Protein AF-A0A0F8X3I9-F1 (afdb_monomer)

Radius of gyration: 13.09 Å; Cα contacts (8 Å, |Δi|>4): 87; chains: 1; bounding box: 39×20×29 Å

Sequence (71 aa):
MVKILGLETENQEIEEEIRETAKKLLAEKQVDVIIGYTTGTLPLTSSPIMIRNEEDVDKLIWNNLCYVNLA

Foldseek 3Di:
DVVVVVQVVVQVVVLVVQLVVVLVCLVVVVDQWDWAWACDPDPLAIDIDIDRHNVCSNRHGGDPRRPDDPD

Secondary structure (DSSP, 8-state):
-HHHHHHHHHHHHHHHHHHHHHHHHHHTTS-S-EEEEEE-SSTT-EEEEEE-SGGGGGG---STT--S---

Structure (mmCIF, N/CA/C/O backbone):
data_AF-A0A0F8X3I9-F1
#
_entry.id   AF-A0A0F8X3I9-F1
#
loop_
_atom_site.group_PDB
_atom_site.id
_atom_site.type_symbol
_atom_site.label_atom_id
_atom_site.label_alt_id
_atom_site.label_comp_id
_atom_site.label_asym_id
_atom_site.label_entity_id
_atom_site.label_seq_id
_atom_site.pdbx_PDB_ins_code
_atom_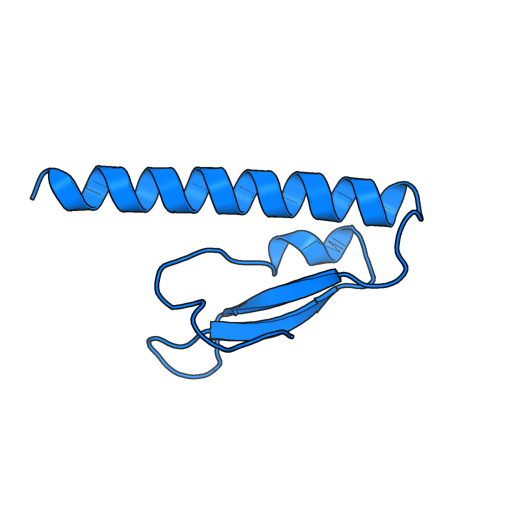site.Cartn_x
_atom_site.Cartn_y
_atom_site.Cartn_z
_atom_site.occupancy
_atom_site.B_iso_or_equiv
_atom_site.auth_seq_id
_atom_site.auth_comp_id
_atom_site.auth_asym_id
_atom_site.auth_atom_id
_atom_site.pdbx_PDB_model_num
ATOM 1 N N . MET A 1 1 ? 26.245 -0.234 -12.538 1.00 50.69 1 MET A N 1
ATOM 2 C CA . MET A 1 1 ? 25.975 -1.199 -11.451 1.00 50.69 1 MET A CA 1
ATOM 3 C C . MET A 1 1 ? 25.722 -0.523 -10.098 1.00 50.69 1 MET A C 1
ATOM 5 O O . MET A 1 1 ? 24.897 -1.028 -9.363 1.00 50.69 1 MET A O 1
ATOM 9 N N . VAL A 1 2 ? 26.319 0.643 -9.793 1.00 52.34 2 VAL A N 1
ATOM 10 C CA . VAL A 1 2 ? 26.119 1.348 -8.500 1.00 52.34 2 VAL A CA 1
ATOM 11 C C . VAL A 1 2 ? 24.790 2.128 -8.391 1.00 52.34 2 VAL A C 1
ATOM 13 O O . VAL A 1 2 ? 24.212 2.182 -7.317 1.00 52.34 2 VAL A O 1
ATOM 16 N N . LYS A 1 3 ? 24.249 2.684 -9.488 1.00 53.19 3 LYS A N 1
ATOM 17 C CA . LYS A 1 3 ? 22.994 3.474 -9.452 1.00 53.19 3 LYS A CA 1
ATOM 18 C C . LYS A 1 3 ? 21.714 2.666 -9.176 1.00 53.19 3 LYS A C 1
ATOM 20 O O . LYS A 1 3 ? 20.736 3.256 -8.746 1.00 53.19 3 LYS A O 1
ATOM 25 N N . ILE A 1 4 ? 21.709 1.358 -9.449 1.00 57.38 4 ILE A N 1
ATOM 26 C CA . ILE A 1 4 ? 20.503 0.520 -9.307 1.00 57.38 4 ILE A CA 1
ATOM 27 C C . ILE A 1 4 ? 20.215 0.223 -7.829 1.00 57.38 4 ILE A C 1
ATOM 29 O O . ILE A 1 4 ? 19.056 0.269 -7.442 1.00 57.38 4 ILE A O 1
ATOM 33 N N . LEU A 1 5 ? 21.252 0.022 -7.001 1.00 63.28 5 LEU A N 1
ATOM 34 C CA . LEU A 1 5 ? 21.064 -0.222 -5.565 1.00 63.28 5 LEU A CA 1
ATOM 35 C C . LEU A 1 5 ? 20.383 0.954 -4.852 1.00 63.28 5 LEU A C 1
ATOM 37 O O . LEU A 1 5 ? 19.522 0.727 -4.017 1.00 63.28 5 LEU A O 1
ATOM 41 N N . GLY A 1 6 ? 20.726 2.199 -5.202 1.00 81.44 6 GLY A N 1
ATOM 42 C CA . GLY A 1 6 ? 20.129 3.370 -4.550 1.00 81.44 6 GLY A CA 1
ATOM 43 C C . GLY A 1 6 ? 18.625 3.507 -4.805 1.00 81.44 6 GLY A C 1
ATOM 44 O O . GLY A 1 6 ? 17.885 3.845 -3.892 1.00 81.44 6 GLY A O 1
ATOM 45 N N . LEU A 1 7 ? 18.172 3.189 -6.023 1.00 87.00 7 LEU A N 1
ATOM 46 C CA . LEU A 1 7 ? 16.751 3.262 -6.392 1.00 87.00 7 LEU A CA 1
ATOM 47 C C . LEU A 1 7 ? 15.912 2.168 -5.728 1.00 87.00 7 LEU A C 1
ATOM 49 O O . LEU A 1 7 ? 14.728 2.363 -5.473 1.00 87.00 7 LEU A O 1
ATOM 53 N N . GLU A 1 8 ? 16.494 0.991 -5.508 1.00 88.06 8 GLU A N 1
ATOM 54 C CA . GLU A 1 8 ? 15.803 -0.096 -4.816 1.00 88.06 8 GLU A CA 1
ATOM 55 C C . GLU A 1 8 ? 15.612 0.239 -3.335 1.00 88.06 8 GLU A C 1
ATOM 57 O O . GLU A 1 8 ? 14.503 0.095 -2.829 1.00 88.06 8 GLU A O 1
ATOM 62 N N . THR A 1 9 ? 16.647 0.779 -2.682 1.00 93.12 9 THR A N 1
ATOM 63 C CA . THR A 1 9 ? 16.563 1.261 -1.296 1.00 93.12 9 THR A CA 1
ATOM 64 C C . THR A 1 9 ? 15.540 2.387 -1.143 1.00 93.12 9 THR A C 1
ATOM 66 O O . THR A 1 9 ? 14.678 2.296 -0.280 1.00 93.12 9 THR A O 1
ATOM 69 N N . GLU A 1 10 ? 15.565 3.401 -2.014 1.00 94.56 10 GLU A N 1
ATOM 70 C CA . GLU A 1 10 ? 14.603 4.514 -1.964 1.00 94.56 10 GLU A CA 1
ATOM 71 C C . GLU A 1 10 ? 13.152 4.028 -2.128 1.00 94.56 10 GLU A C 1
ATOM 73 O O . GLU A 1 10 ? 12.261 4.449 -1.395 1.00 94.56 10 GLU A O 1
ATOM 78 N N . ASN A 1 11 ? 12.902 3.091 -3.051 1.00 96.12 11 ASN A N 1
ATOM 79 C CA . ASN A 1 11 ? 11.565 2.520 -3.216 1.00 96.12 11 ASN A CA 1
ATOM 80 C C . ASN A 1 11 ? 11.098 1.747 -1.974 1.00 96.12 11 ASN A C 1
ATOM 82 O O . ASN A 1 11 ? 9.921 1.825 -1.636 1.00 96.12 11 ASN A O 1
ATOM 86 N N . GLN A 1 12 ? 12.000 1.023 -1.305 1.00 96.31 12 GLN A N 1
ATOM 87 C CA . GLN A 1 12 ? 11.689 0.309 -0.064 1.00 96.31 12 GLN A CA 1
ATOM 88 C C . GLN A 1 12 ? 11.349 1.276 1.074 1.00 96.31 12 GLN A C 1
ATOM 90 O O . GLN A 1 12 ? 10.344 1.073 1.746 1.00 96.31 12 GLN A O 1
ATOM 95 N N . GLU A 1 13 ? 12.121 2.352 1.240 1.00 97.50 13 GLU A N 1
ATOM 96 C CA . GLU A 1 13 ? 11.851 3.386 2.249 1.00 97.50 13 GLU A CA 1
ATOM 97 C C . GLU A 1 13 ? 10.474 4.040 2.029 1.00 97.50 13 GLU A C 1
ATOM 99 O O . GLU A 1 13 ? 9.691 4.177 2.969 1.00 97.50 13 GLU A O 1
ATOM 104 N N . ILE A 1 14 ? 10.130 4.369 0.777 1.00 98.06 14 ILE A N 1
ATOM 105 C CA . ILE A 1 14 ? 8.807 4.917 0.431 1.00 98.06 14 ILE A CA 1
ATOM 106 C C . ILE A 1 14 ? 7.696 3.886 0.681 1.00 98.06 14 ILE A C 1
ATOM 108 O O . ILE A 1 14 ? 6.627 4.235 1.183 1.00 98.06 14 ILE A O 1
ATOM 112 N N . GLU A 1 15 ? 7.915 2.617 0.3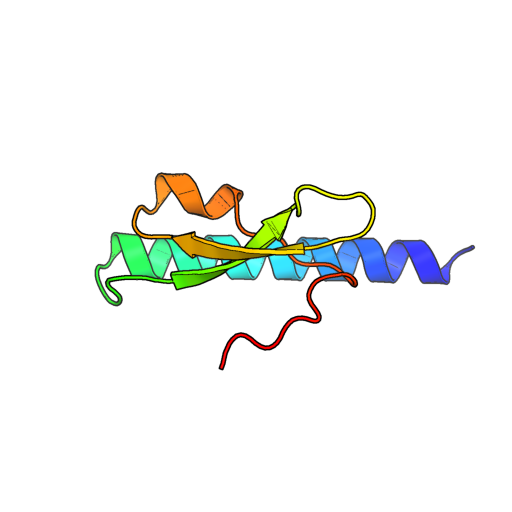25 1.00 98.50 15 GLU A N 1
ATOM 113 C CA . GLU A 1 15 ? 6.948 1.543 0.568 1.00 98.50 15 GLU A CA 1
ATOM 114 C C . GLU A 1 15 ? 6.641 1.394 2.065 1.00 98.50 15 GLU A C 1
ATOM 116 O O . GLU A 1 15 ? 5.472 1.292 2.446 1.00 98.50 15 GLU A O 1
ATOM 121 N N . GLU A 1 16 ? 7.670 1.429 2.914 1.00 98.50 16 GLU A N 1
ATOM 122 C CA . GLU A 1 16 ? 7.534 1.393 4.371 1.00 98.50 16 GLU A CA 1
ATOM 123 C C . GLU A 1 16 ? 6.755 2.609 4.894 1.00 98.50 16 GLU A C 1
ATOM 125 O O . GLU A 1 16 ? 5.760 2.433 5.601 1.00 98.50 16 GLU A O 1
ATOM 130 N N . GLU A 1 17 ? 7.114 3.828 4.478 1.00 98.62 17 GLU A N 1
ATOM 131 C CA . GLU A 1 17 ? 6.432 5.058 4.909 1.00 98.62 17 GLU A CA 1
ATOM 132 C C . GLU A 1 17 ? 4.943 5.070 4.508 1.00 98.62 17 GLU A C 1
ATOM 134 O O . GLU A 1 17 ? 4.070 5.441 5.307 1.00 98.62 17 GLU A O 1
ATOM 139 N N . ILE A 1 18 ? 4.625 4.611 3.290 1.00 98.38 18 ILE A N 1
ATOM 140 C CA . ILE A 1 18 ? 3.243 4.469 2.809 1.00 98.38 18 ILE A CA 1
ATOM 141 C C . ILE A 1 18 ? 2.471 3.486 3.691 1.00 98.38 18 ILE A C 1
ATOM 143 O O . ILE A 1 18 ? 1.342 3.785 4.092 1.00 98.38 18 ILE A O 1
ATOM 147 N N . ARG A 1 19 ? 3.053 2.321 4.005 1.00 98.69 19 ARG A N 1
ATOM 148 C CA . ARG A 1 19 ? 2.405 1.293 4.833 1.00 98.69 19 ARG A CA 1
ATOM 149 C C . ARG A 1 19 ? 2.169 1.779 6.257 1.00 98.69 19 ARG A C 1
ATOM 151 O O . ARG A 1 19 ? 1.059 1.621 6.766 1.00 98.69 19 ARG A O 1
ATOM 158 N N . GLU A 1 20 ? 3.162 2.404 6.885 1.00 98.75 20 GLU A N 1
ATOM 159 C CA . GLU A 1 20 ? 3.040 2.958 8.239 1.00 98.75 20 GLU A CA 1
ATOM 160 C C . GLU A 1 20 ? 1.958 4.042 8.310 1.00 98.75 20 GLU A C 1
ATOM 162 O O . GLU A 1 20 ? 1.088 4.012 9.189 1.00 98.75 20 GLU A O 1
ATOM 167 N N . THR A 1 21 ? 1.956 4.958 7.339 1.00 98.69 21 THR A N 1
ATOM 168 C CA . THR A 1 21 ? 0.960 6.030 7.245 1.00 98.69 21 THR A CA 1
ATOM 169 C C . THR A 1 21 ? -0.441 5.467 7.014 1.00 98.69 21 THR A C 1
ATOM 171 O O . THR A 1 21 ? -1.375 5.827 7.734 1.00 98.69 21 THR A O 1
ATOM 174 N N . ALA A 1 22 ? -0.603 4.545 6.060 1.00 98.75 22 ALA A N 1
ATOM 175 C CA . ALA A 1 22 ? -1.882 3.899 5.771 1.00 98.75 22 ALA A CA 1
ATOM 176 C C . ALA A 1 22 ? -2.430 3.157 6.997 1.00 98.75 22 ALA A C 1
ATOM 178 O O . ALA A 1 22 ? -3.610 3.294 7.328 1.00 98.75 22 ALA A O 1
ATOM 179 N N . LYS A 1 23 ? -1.562 2.425 7.708 1.00 98.75 23 LYS A N 1
ATOM 180 C CA . LYS A 1 23 ? -1.920 1.702 8.930 1.00 98.75 23 LYS A CA 1
ATOM 181 C C . LYS A 1 23 ? -2.453 2.649 9.990 1.00 98.75 23 LYS A C 1
ATOM 183 O O . LYS A 1 23 ? -3.532 2.416 10.525 1.00 98.75 23 LYS A O 1
ATOM 188 N N . LYS A 1 24 ? -1.728 3.738 10.255 1.00 98.75 24 LYS A N 1
ATOM 189 C CA . LYS A 1 24 ? -2.123 4.744 11.241 1.00 98.75 24 LYS A CA 1
ATOM 190 C C . LYS A 1 24 ? -3.467 5.388 10.893 1.00 98.75 24 LYS A C 1
ATOM 192 O O . LYS A 1 24 ? -4.334 5.476 11.756 1.00 98.75 24 LYS A O 1
ATOM 197 N N . LEU A 1 25 ? -3.660 5.800 9.638 1.00 98.75 25 LEU A N 1
ATOM 198 C CA . LEU A 1 25 ? -4.898 6.449 9.193 1.00 98.75 25 LEU A CA 1
ATOM 199 C C . LEU A 1 25 ? -6.127 5.540 9.346 1.00 98.75 25 LEU A C 1
ATOM 201 O O . LEU A 1 25 ? -7.182 6.016 9.771 1.00 98.75 25 LEU A O 1
ATOM 205 N N . LEU A 1 26 ? -5.991 4.248 9.026 1.00 98.69 26 LEU A N 1
ATOM 206 C CA . LEU A 1 26 ? -7.060 3.257 9.188 1.00 98.69 26 LEU A CA 1
ATOM 207 C C . LEU A 1 26 ? -7.316 2.934 10.669 1.00 98.69 26 LEU A C 1
ATOM 209 O O . LEU A 1 26 ? -8.469 2.953 11.100 1.00 98.69 26 LEU A O 1
ATOM 213 N N . ALA A 1 27 ? -6.260 2.717 11.461 1.00 98.44 27 ALA A N 1
ATOM 214 C CA . ALA A 1 27 ? -6.352 2.417 12.894 1.00 98.44 27 ALA A CA 1
ATOM 215 C C . ALA A 1 27 ? -7.038 3.541 13.683 1.00 98.44 27 ALA A C 1
ATOM 217 O O . ALA A 1 27 ? -7.901 3.310 14.533 1.00 98.44 27 ALA A O 1
ATOM 218 N N . GLU A 1 28 ? -6.686 4.786 13.361 1.00 98.44 28 GLU A N 1
ATOM 219 C CA . GLU A 1 28 ? -7.262 5.990 13.960 1.00 98.44 28 GLU A CA 1
ATOM 220 C C . GLU A 1 28 ? -8.620 6.371 13.342 1.00 98.44 28 GLU A C 1
ATOM 222 O O . GLU A 1 28 ? -9.234 7.346 13.776 1.00 98.44 28 GLU A O 1
ATOM 227 N N . LYS A 1 29 ? -9.115 5.603 12.356 1.00 98.06 29 LYS A N 1
ATOM 228 C CA . LYS A 1 29 ? -10.380 5.832 11.632 1.00 98.06 29 LYS A CA 1
ATOM 229 C C . LYS A 1 29 ? -10.486 7.226 11.008 1.00 98.06 29 LYS A C 1
ATOM 231 O O . LYS A 1 29 ? -11.573 7.792 10.915 1.00 98.06 29 LYS A O 1
ATOM 236 N N . GLN A 1 30 ? -9.357 7.788 10.579 1.00 98.62 30 GLN A N 1
ATOM 237 C CA . GLN A 1 30 ? -9.325 9.065 9.862 1.00 98.62 30 GLN A CA 1
ATOM 238 C C . GLN A 1 30 ? -9.818 8.921 8.416 1.00 98.62 30 GLN A C 1
ATOM 240 O O . GLN A 1 30 ? -10.258 9.895 7.808 1.00 98.62 30 GLN A O 1
ATOM 245 N N . VAL A 1 31 ? -9.749 7.704 7.871 1.00 98.50 31 VAL A N 1
ATOM 246 C CA . VAL A 1 31 ? -10.215 7.343 6.529 1.00 98.50 31 VAL A CA 1
ATOM 247 C C . VAL A 1 31 ? -10.931 5.993 6.565 1.00 98.50 31 VAL A C 1
ATOM 249 O O . VAL A 1 31 ? -10.590 5.130 7.371 1.00 98.50 31 VAL A O 1
ATOM 252 N N . ASP A 1 32 ? -11.884 5.790 5.653 1.00 98.50 32 ASP A N 1
ATOM 253 C CA . ASP A 1 32 ? -12.582 4.504 5.492 1.00 98.50 32 ASP A CA 1
ATOM 254 C C . ASP A 1 32 ? -11.862 3.543 4.529 1.00 98.50 32 ASP A C 1
ATOM 256 O O . ASP A 1 32 ? -12.056 2.326 4.576 1.00 98.50 32 ASP A O 1
ATOM 260 N N . VAL A 1 33 ? -11.086 4.096 3.593 1.00 98.31 33 VAL A N 1
ATOM 261 C CA . VAL A 1 33 ? -10.405 3.381 2.507 1.00 98.31 33 VAL A CA 1
ATOM 262 C C . VAL A 1 33 ? -9.105 4.092 2.160 1.00 98.31 33 VAL A C 1
ATOM 264 O O . VAL A 1 33 ? -9.074 5.315 2.041 1.00 98.31 33 VAL A O 1
ATOM 267 N N . ILE A 1 34 ? -8.071 3.302 1.886 1.00 98.56 34 ILE A N 1
ATOM 268 C CA . ILE A 1 34 ? -6.867 3.726 1.168 1.00 98.56 34 ILE A CA 1
ATOM 269 C C . ILE A 1 34 ? -6.908 3.135 -0.246 1.00 98.56 34 ILE A C 1
ATOM 271 O O . ILE A 1 34 ? -7.196 1.949 -0.412 1.00 98.56 34 ILE A O 1
ATOM 275 N N . ILE A 1 35 ? -6.609 3.947 -1.262 1.00 98.25 35 ILE A N 1
ATOM 276 C CA . ILE A 1 35 ? -6.396 3.492 -2.643 1.00 98.25 35 ILE A CA 1
ATOM 277 C C . ILE A 1 35 ? -4.891 3.519 -2.907 1.00 98.25 35 ILE A C 1
ATOM 279 O O . ILE A 1 35 ? -4.252 4.545 -2.693 1.00 98.25 35 ILE A O 1
ATOM 283 N N . GLY A 1 36 ? -4.328 2.404 -3.364 1.00 97.94 36 GLY A N 1
ATOM 284 C CA . GLY A 1 36 ? -2.902 2.295 -3.670 1.00 97.94 36 GLY A CA 1
ATOM 285 C C . GLY A 1 36 ? -2.615 1.235 -4.725 1.00 97.94 36 GLY A C 1
ATOM 286 O O . GLY A 1 36 ? -3.507 0.844 -5.479 1.00 97.94 36 GLY A O 1
ATOM 287 N N . TYR A 1 37 ? -1.376 0.750 -4.762 1.00 98.56 37 TYR A N 1
ATOM 288 C CA . TYR A 1 37 ? -0.924 -0.271 -5.708 1.00 98.56 37 TYR A CA 1
ATOM 289 C C . TYR A 1 37 ? -0.635 -1.593 -5.004 1.00 98.56 37 TYR A C 1
ATOM 291 O O . TYR A 1 37 ? -0.148 -1.606 -3.881 1.00 98.56 37 TYR A O 1
ATOM 299 N N . THR A 1 38 ? -0.879 -2.705 -5.687 1.00 98.06 38 THR A N 1
ATOM 300 C 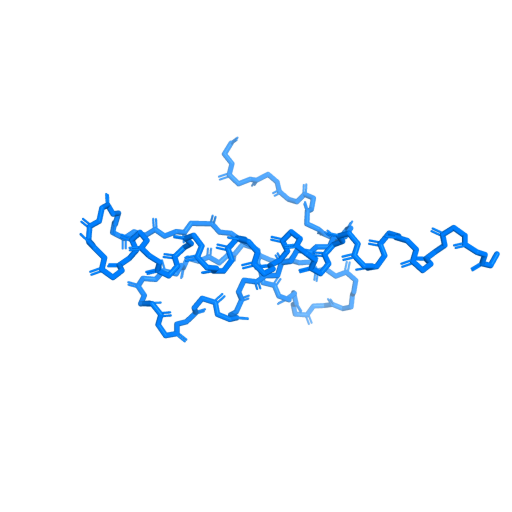CA . THR 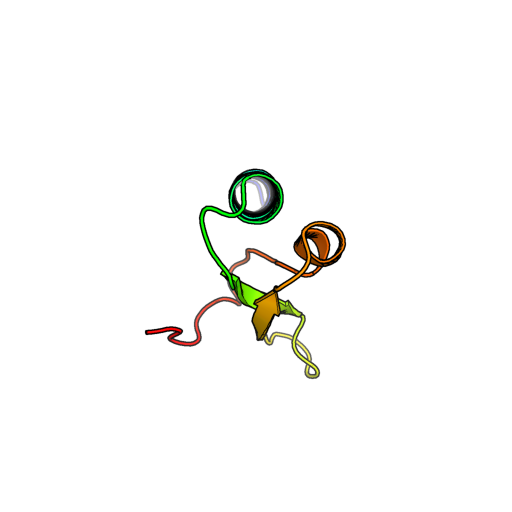A 1 38 ? -0.434 -4.050 -5.303 1.00 98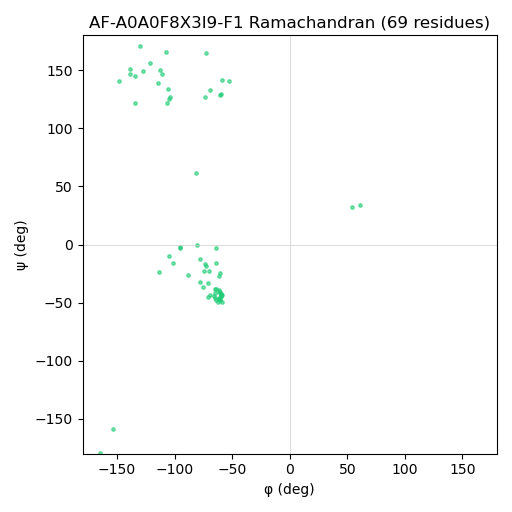.06 38 THR A CA 1
ATOM 301 C C . THR A 1 38 ? 0.249 -4.741 -6.484 1.00 98.06 38 THR A C 1
ATOM 303 O O . THR A 1 38 ? 0.218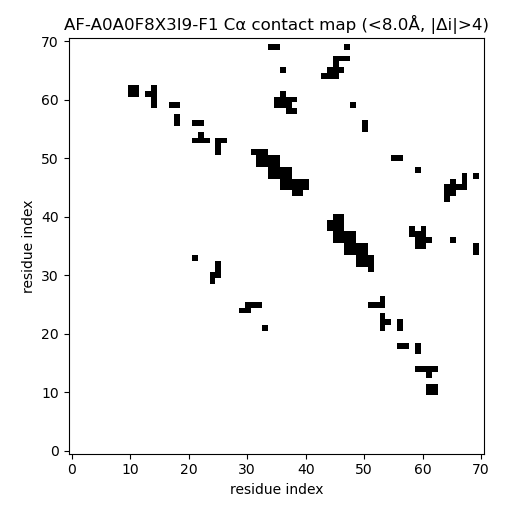 -4.234 -7.613 1.00 98.06 38 THR A O 1
ATOM 306 N N . THR A 1 39 ? 0.877 -5.895 -6.253 1.00 97.12 39 THR A N 1
ATOM 307 C CA . THR A 1 39 ? 1.480 -6.695 -7.327 1.00 97.12 39 THR A CA 1
ATOM 308 C C . THR A 1 39 ? 0.405 -7.112 -8.328 1.00 97.12 39 THR A C 1
ATOM 310 O O . THR A 1 39 ? -0.635 -7.651 -7.952 1.00 97.12 39 THR A O 1
ATOM 313 N N . GLY A 1 40 ? 0.646 -6.853 -9.612 1.00 95.25 40 GLY A N 1
ATOM 314 C CA . GLY A 1 40 ? -0.279 -7.247 -10.664 1.00 95.25 40 GLY A CA 1
ATOM 315 C C . GLY A 1 40 ? -0.272 -8.755 -10.918 1.00 95.25 40 GLY A C 1
ATOM 316 O O . GLY A 1 40 ? 0.626 -9.488 -10.508 1.00 95.25 40 GLY A O 1
ATOM 317 N N . THR A 1 41 ? -1.287 -9.232 -11.631 1.00 95.25 41 THR A N 1
ATOM 318 C CA . THR A 1 41 ? -1.431 -10.655 -11.989 1.00 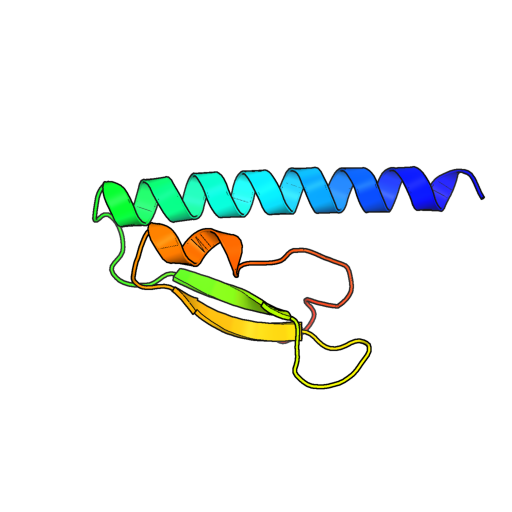95.25 41 THR A CA 1
ATOM 319 C C . THR A 1 41 ? -0.538 -11.078 -13.158 1.00 95.25 41 THR A C 1
ATOM 321 O O . THR A 1 41 ? -0.381 -12.272 -13.411 1.00 95.25 41 THR A O 1
ATOM 324 N N . LEU A 1 42 ? 0.056 -10.112 -13.866 1.00 95.81 42 LEU A N 1
ATOM 325 C CA . LEU A 1 42 ? 0.984 -10.333 -14.970 1.00 95.81 42 LEU A CA 1
ATOM 326 C C . LEU A 1 42 ? 2.398 -9.869 -14.591 1.00 95.81 42 LEU A C 1
ATOM 328 O O . LEU A 1 42 ? 2.546 -8.905 -13.830 1.00 95.81 42 LEU A O 1
ATOM 332 N N . PRO A 1 43 ? 3.454 -10.493 -15.146 1.00 95.38 43 PRO A N 1
ATOM 333 C CA . PRO A 1 43 ? 4.818 -10.022 -14.947 1.00 95.38 43 PRO A CA 1
ATOM 334 C C . PRO A 1 43 ? 4.963 -8.541 -15.303 1.00 95.38 43 PRO A C 1
ATOM 336 O O . PRO A 1 43 ? 4.418 -8.088 -16.307 1.00 95.38 43 PRO A O 1
ATOM 339 N N . LEU A 1 44 ? 5.742 -7.813 -14.499 1.00 94.31 44 LEU A N 1
ATOM 340 C CA . LEU A 1 44 ? 6.047 -6.394 -14.717 1.00 94.31 44 LEU A CA 1
ATOM 341 C C . LEU A 1 44 ? 4.803 -5.487 -14.713 1.00 94.31 44 LEU A C 1
ATOM 343 O O . LEU A 1 44 ? 4.756 -4.480 -15.418 1.00 94.31 44 LEU A O 1
ATOM 347 N N . THR A 1 45 ? 3.799 -5.827 -13.900 1.00 95.50 45 THR A N 1
ATOM 348 C CA . THR A 1 45 ? 2.613 -4.990 -13.692 1.00 95.50 45 THR A CA 1
ATOM 349 C C . THR A 1 45 ? 2.347 -4.742 -12.211 1.00 95.50 45 THR A C 1
ATOM 351 O O . THR A 1 45 ? 2.639 -5.582 -11.358 1.00 95.50 45 THR A O 1
ATOM 354 N N . SER A 1 46 ? 1.773 -3.579 -11.915 1.00 97.56 46 SER A N 1
ATOM 355 C CA . SER A 1 46 ? 1.065 -3.300 -10.667 1.00 97.56 46 SER A CA 1
ATOM 356 C C . SER A 1 46 ? -0.437 -3.243 -10.948 1.00 97.56 46 SER A C 1
ATOM 358 O O . SER A 1 46 ? -0.872 -3.197 -12.103 1.00 97.56 46 SER A O 1
ATOM 360 N N . SER A 1 47 ? -1.259 -3.286 -9.908 1.00 97.38 47 SER A N 1
ATOM 361 C CA . SER A 1 47 ? -2.710 -3.130 -10.025 1.00 97.38 47 SER A CA 1
ATOM 362 C C . SER A 1 47 ? -3.253 -2.251 -8.901 1.00 97.38 47 SER A C 1
ATOM 364 O O . SER A 1 47 ? -2.716 -2.310 -7.794 1.00 97.38 47 SER A O 1
ATOM 366 N N . PRO A 1 48 ? -4.308 -1.453 -9.144 1.00 97.31 48 PRO A N 1
ATOM 367 C CA . PRO A 1 48 ? -4.983 -0.723 -8.080 1.00 97.31 48 PRO A CA 1
ATOM 368 C C . PRO A 1 48 ? -5.533 -1.671 -7.012 1.00 97.31 48 PRO A C 1
ATOM 370 O O . PRO A 1 48 ? -6.081 -2.728 -7.330 1.00 97.31 48 PRO A O 1
ATOM 373 N N . ILE A 1 49 ? -5.435 -1.269 -5.750 1.00 97.88 49 ILE A N 1
ATOM 374 C CA . ILE A 1 49 ? -6.020 -1.975 -4.611 1.00 97.88 49 ILE A CA 1
ATOM 375 C C . ILE A 1 49 ? -6.724 -0.987 -3.682 1.00 97.88 49 ILE A C 1
ATOM 377 O O . ILE A 1 49 ? -6.284 0.150 -3.512 1.00 97.88 49 ILE A O 1
ATOM 381 N N . MET A 1 50 ? -7.825 -1.434 -3.077 1.00 98.25 50 MET A N 1
ATOM 382 C CA . MET A 1 50 ? -8.499 -0.728 -1.989 1.00 98.25 50 MET A CA 1
ATOM 383 C C . MET A 1 50 ? -8.227 -1.461 -0.679 1.00 98.25 50 MET A C 1
ATOM 385 O O . MET A 1 50 ? -8.577 -2.634 -0.547 1.00 98.25 50 MET A O 1
ATOM 389 N N . ILE A 1 51 ? -7.643 -0.765 0.289 1.00 98.62 51 ILE A N 1
ATOM 390 C CA . ILE A 1 51 ? -7.368 -1.282 1.628 1.00 98.62 51 ILE A CA 1
ATOM 391 C C . ILE A 1 51 ? -8.383 -0.685 2.599 1.00 98.62 51 ILE A C 1
ATOM 393 O O . ILE A 1 51 ? -8.546 0.532 2.664 1.00 98.62 51 ILE A O 1
ATOM 397 N N . ARG A 1 52 ? -9.086 -1.559 3.324 1.00 98.56 52 ARG A N 1
ATOM 398 C CA . ARG A 1 52 ? -10.101 -1.192 4.330 1.00 98.56 52 ARG A CA 1
ATOM 399 C C . ARG A 1 52 ? -9.693 -1.564 5.751 1.00 98.56 52 ARG A C 1
ATOM 401 O O . ARG A 1 52 ? -10.197 -0.966 6.691 1.00 98.56 52 ARG A O 1
ATOM 408 N N . ASN A 1 53 ? -8.800 -2.542 5.902 1.00 98.25 53 ASN A N 1
ATOM 409 C CA . ASN A 1 53 ? -8.325 -3.014 7.197 1.00 98.25 53 ASN A CA 1
ATOM 410 C C . ASN A 1 53 ? -6.839 -2.693 7.339 1.00 98.25 53 ASN A C 1
ATOM 412 O O . ASN A 1 53 ? -6.070 -2.880 6.397 1.00 98.25 53 ASN A O 1
ATOM 416 N N . GLU A 1 54 ? -6.431 -2.260 8.527 1.00 97.88 54 GLU A N 1
ATOM 417 C CA . GLU A 1 54 ? -5.028 -1.969 8.846 1.00 97.88 54 GLU A CA 1
ATOM 418 C C . GLU A 1 54 ? -4.104 -3.193 8.705 1.00 97.88 54 GLU A C 1
ATOM 420 O O . GLU A 1 54 ? -2.913 -3.038 8.466 1.00 97.88 54 GLU A O 1
ATOM 425 N N . GLU A 1 55 ? -4.648 -4.408 8.810 1.00 98.00 55 GLU A N 1
ATOM 426 C CA . GLU A 1 55 ? -3.924 -5.678 8.647 1.00 98.00 55 GLU A CA 1
ATOM 427 C C . GLU A 1 55 ? -3.546 -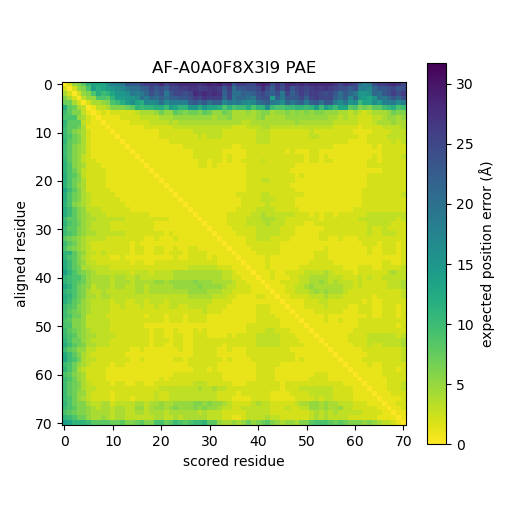5.964 7.185 1.00 98.00 55 GLU A C 1
ATOM 429 O O . GLU A 1 55 ? -2.668 -6.774 6.907 1.00 98.00 55 GLU A O 1
ATOM 434 N N . ASP A 1 56 ? -4.207 -5.297 6.236 1.00 98.38 56 ASP A N 1
ATOM 435 C CA . ASP A 1 56 ? -4.026 -5.523 4.804 1.00 98.38 56 ASP A CA 1
ATOM 436 C C . ASP A 1 56 ? -3.016 -4.550 4.168 1.00 98.38 56 ASP A C 1
ATOM 438 O O . ASP A 1 56 ? -2.738 -4.662 2.973 1.00 98.38 56 ASP A O 1
ATOM 442 N N . VAL A 1 57 ? -2.461 -3.597 4.931 1.00 98.44 57 VAL A N 1
ATOM 443 C CA . VAL A 1 57 ? -1.559 -2.550 4.407 1.00 98.44 57 VAL A CA 1
ATOM 444 C C . VAL A 1 57 ? -0.289 -3.116 3.780 1.00 98.44 57 VAL A C 1
ATOM 446 O O . VAL A 1 57 ? 0.218 -2.529 2.832 1.00 98.44 57 VAL A O 1
ATOM 449 N N . ASP A 1 58 ? 0.169 -4.293 4.208 1.00 98.19 58 ASP A N 1
ATOM 450 C CA . ASP A 1 58 ? 1.347 -4.960 3.640 1.00 98.19 58 ASP A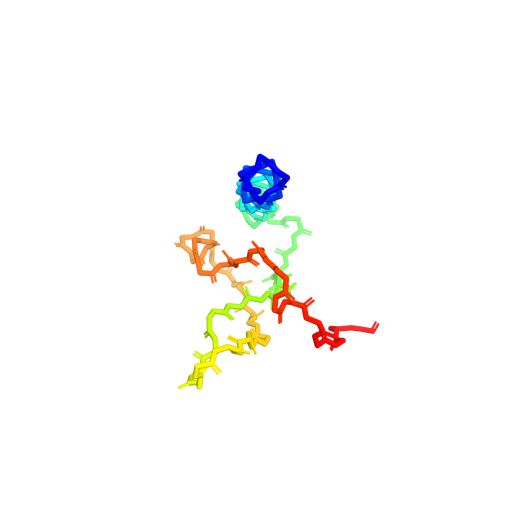 CA 1
ATOM 451 C C . ASP A 1 58 ? 1.153 -5.360 2.166 1.00 98.19 58 ASP A C 1
ATOM 453 O O . ASP A 1 58 ? 2.116 -5.613 1.446 1.00 98.19 58 ASP A O 1
ATOM 457 N N . LYS A 1 59 ? -0.094 -5.373 1.673 1.00 98.25 59 LYS A N 1
ATOM 458 C CA . LYS A 1 59 ? -0.407 -5.586 0.250 1.00 98.25 59 LYS A CA 1
ATOM 459 C C . LYS A 1 59 ? -0.085 -4.371 -0.621 1.00 98.25 59 LYS A C 1
ATOM 461 O O . LYS A 1 59 ? -0.053 -4.520 -1.847 1.00 98.25 59 LYS A O 1
ATOM 466 N N . LEU A 1 60 ? 0.094 -3.193 -0.016 1.00 98.56 60 LEU A N 1
ATOM 467 C CA . LEU A 1 60 ? 0.538 -1.988 -0.708 1.00 98.56 60 LEU A CA 1
ATOM 468 C C . LEU A 1 60 ? 1.993 -2.162 -1.121 1.00 98.56 60 LEU A C 1
ATOM 470 O O . LEU A 1 60 ? 2.808 -2.582 -0.306 1.00 98.56 60 LEU A O 1
ATOM 474 N N . ILE A 1 61 ? 2.310 -1.835 -2.366 1.00 98.12 61 ILE A N 1
ATOM 475 C CA . ILE A 1 61 ? 3.681 -1.831 -2.877 1.00 98.12 61 ILE A CA 1
ATOM 476 C C . ILE A 1 61 ? 4.043 -0.447 -3.398 1.00 98.12 61 ILE A C 1
ATOM 478 O O . ILE A 1 61 ? 3.167 0.301 -3.845 1.00 98.12 61 ILE A O 1
ATOM 482 N N . TRP A 1 62 ? 5.338 -0.152 -3.426 1.00 98.06 62 TRP A N 1
ATOM 483 C CA . TRP A 1 62 ? 5.871 0.986 -4.158 1.00 98.06 62 TRP A CA 1
ATOM 484 C C . TRP A 1 62 ? 7.107 0.589 -4.954 1.00 98.06 62 TRP A C 1
ATOM 486 O O . TRP A 1 62 ? 8.095 0.087 -4.428 1.00 98.06 62 TRP A O 1
ATOM 496 N N . ASN A 1 63 ? 7.038 0.785 -6.268 1.00 96.25 63 ASN A N 1
ATOM 497 C CA . ASN A 1 63 ? 8.159 0.578 -7.175 1.00 96.25 63 ASN A CA 1
ATOM 498 C C . ASN A 1 63 ? 7.880 1.231 -8.535 1.00 96.25 63 ASN A C 1
ATOM 500 O O . ASN A 1 63 ? 6.798 1.755 -8.804 1.00 96.25 63 ASN A O 1
ATOM 504 N N . ASN A 1 64 ? 8.839 1.098 -9.448 1.00 94.88 64 ASN A N 1
ATOM 505 C CA . ASN A 1 64 ? 8.800 1.680 -10.792 1.00 94.88 64 ASN A CA 1
ATOM 506 C C . ASN A 1 64 ? 7.677 1.147 -11.712 1.00 94.88 64 ASN A C 1
ATOM 508 O O . ASN A 1 64 ? 7.553 1.609 -12.844 1.00 94.88 64 ASN A O 1
ATOM 512 N N . LEU A 1 65 ? 6.875 0.171 -11.274 1.00 96.31 65 LEU A N 1
ATOM 513 C CA . LEU A 1 65 ? 5.712 -0.339 -12.010 1.00 96.31 65 LEU A CA 1
ATOM 514 C C . LEU A 1 65 ? 4.401 0.331 -11.568 1.00 96.31 65 LEU A C 1
ATOM 516 O O . LEU A 1 65 ? 3.351 0.036 -12.139 1.00 96.31 65 LEU A O 1
ATOM 520 N N . CYS A 1 66 ? 4.430 1.218 -10.573 1.00 96.62 66 CYS A N 1
ATOM 521 C CA . CYS A 1 66 ? 3.271 1.942 -10.040 1.00 96.62 66 CYS A CA 1
ATOM 522 C C . CYS A 1 66 ? 2.915 3.167 -10.908 1.00 96.62 66 CYS A C 1
ATOM 524 O O . CYS A 1 66 ? 2.997 4.305 -10.459 1.00 96.62 66 CYS A O 1
ATOM 526 N N . TYR A 1 67 ? 2.572 2.941 -12.182 1.00 93.31 67 TYR A N 1
ATOM 527 C CA . TYR A 1 67 ? 2.343 4.006 -13.177 1.00 93.31 67 TYR A CA 1
ATOM 528 C C . TYR A 1 67 ? 0.865 4.258 -13.522 1.00 93.31 67 TYR A C 1
ATOM 530 O O . TYR A 1 67 ? 0.552 5.193 -14.260 1.00 93.31 67 TYR A O 1
ATOM 538 N N . VAL A 1 68 ? -0.049 3.395 -13.070 1.00 92.62 68 VAL A N 1
ATOM 539 C CA . VAL A 1 68 ? -1.480 3.487 -13.405 1.00 92.62 68 VAL A CA 1
ATOM 540 C C . VAL A 1 68 ? -2.118 4.643 -12.637 1.00 92.62 68 VAL A C 1
ATOM 542 O O . VAL A 1 68 ? -2.038 4.664 -11.419 1.00 92.62 68 VAL A O 1
ATOM 545 N N . ASN A 1 69 ? -2.800 5.571 -13.318 1.00 94.75 69 ASN A N 1
ATOM 546 C CA . ASN A 1 69 ? -3.480 6.674 -12.631 1.00 94.75 69 ASN A CA 1
ATOM 547 C C . ASN A 1 69 ? -4.537 6.162 -11.629 1.00 94.75 69 ASN A C 1
ATOM 549 O O . ASN A 1 69 ? -5.397 5.362 -12.004 1.00 94.75 69 ASN A O 1
ATOM 553 N N . LEU A 1 70 ? -4.491 6.658 -10.388 1.00 94.69 70 LEU A N 1
ATOM 554 C CA . LEU A 1 70 ? -5.455 6.341 -9.328 1.00 94.69 70 LEU A CA 1
ATOM 555 C C . LEU A 1 70 ? -6.507 7.448 -9.105 1.00 94.69 70 LEU A C 1
ATOM 557 O O . LEU A 1 70 ? -7.526 7.159 -8.475 1.00 94.69 70 LEU A O 1
ATOM 561 N N . ALA A 1 71 ? -6.285 8.672 -9.617 1.00 86.69 71 ALA A N 1
ATOM 562 C CA . ALA A 1 71 ? -7.227 9.801 -9.594 1.00 86.69 71 ALA A CA 1
ATOM 563 C C . ALA A 1 71 ? -6.846 10.870 -10.633 1.00 86.69 71 ALA A C 1
ATOM 565 O O . ALA A 1 71 ? -5.769 11.485 -10.498 1.00 86.69 71 ALA A O 1
#

Mean predicted aligned error: 3.77 Å

Organism: NCBI:txid412755

Nearest PDB structures (foldseek):
  7bkb-assembly1_E  TM=8.576E-01  e=6.921E-02  Methanospirillum hungatei JF-1
  7npa-assembly4_N  TM=8.472E-01  e=1.539E-01  Methanothermococcus thermolithotrophicus DSM 2095
  6qgr-assembly1_B  TM=8.235E-01  e=1.645E-01  Methanosarcina barkeri MS
  6qii-assembly1_B  TM=8.267E-01  e=1.539E-01  Methanosarcina barkeri MS
  4omf-assembly1_B-2  TM=8.159E-01  e=5.457E-01  Methanothermobacter marburgensis str. Marburg

pLDDT: mean 93.74, std 11.08, range [50.69, 98.75]

Solvent-accessible surface area (backbone atoms only — not comparable to full-atom values): 4226 Å² total; per-residue (Å²): 125,74,72,60,58,58,55,52,52,53,28,50,55,52,28,50,53,51,31,54,51,51,25,50,37,39,73,71,61,76,44,77,65,47,82,48,33,21,82,31,99,51,89,94,39,45,34,82,40,79,40,69,51,49,88,52,33,80,56,50,55,50,55,98,52,71,73,76,86,88,128